Protein AF-A0A8B6EZ31-F1 (afdb_monomer_lite)

Sequence (175 aa):
MRTVTNVFLLNLAVSDLLLAVFCMPFTLIPMFLQNFIFGATMCVLIRYLQGVSVGVSCFTLVSISLERYFGICRPLRSRRWQTLSHAYKVIIFCWILAAVVMIPIAVQTKYKRLRLGNHRCVEIWEDESLVKAYTVFLDLILLFCPFLLMVAAYGCIISTLWDGIQAQAHQKELN

InterPro domains:
  IPR000276 G protein-coupled receptor, rhodopsin-like [PF00001] (1-173)
  IPR000276 G protein-coupled receptor, rhodopsin-like [PR00237] (5-26)
  IPR000276 G protein-coupled receptor, rhodopsin-like [PR00237] (50-72)
  IPR000276 G protein-coupled receptor, rhodopsin-like [PR00237] (86-107)
  IPR000276 G protein-coupled receptor, rhodopsin-like [PR00237] (135-158)
  IPR000276 G protein-coupled receptor, rhodopsin-like [PS00237] (56-72)
  IPR000314 Gastrin receptor [PR00527] (26-41)
  IPR000314 Gastrin receptor [PR00527] (75-89)
  IPR009126 Cholecystokinin receptor [PR01822] (23-39)
  IPR009126 Cholecystokinin receptor [PR01822] (73-87)
  IPR009126 Cholecystokinin receptor [PR01822] (154-168)
  IPR017452 GPCR, rhodopsin-like, 7TM [PS50262] (1-175)

Secondary structure (DSSP, 8-state):
---HHHHHHHHHHHHHHHIIIIIHHHHHHHHHHTS--SHHHHHHHHHHHHHHHHHHHHHHHHHHHHHHHHHHH-HHHHHHH--HHHHHHHHHHHHHHHHHHHHHHHHHEEEEE-TTS-EEEEE--S-HHHHHHHHHHHHIIIIIHHHHHHHHHHHHHHHHHHHHHHHHHHHHH--

Radius of gyration: 21.67 Å; chains: 1; bounding box: 52×29×71 Å

pLDDT: mean 90.53, std 7.87, range [45.84, 97.31]

Organism: Mytilus galloprovincialis (NCBI:txid29158)

Structure (mmCIF, N/CA/C/O backbone):
data_AF-A0A8B6EZ31-F1
#
_entry.id   AF-A0A8B6EZ31-F1
#
loop_
_atom_site.group_PDB
_atom_site.id
_atom_site.type_symbol
_atom_site.label_atom_id
_atom_site.label_alt_id
_atom_site.label_comp_id
_atom_site.label_asym_id
_atom_site.label_entity_id
_atom_site.label_seq_id
_atom_site.pdbx_PDB_ins_code
_atom_site.Cartn_x
_atom_site.Cartn_y
_atom_site.Cartn_z
_atom_site.occupancy
_atom_site.B_iso_or_equiv
_atom_site.auth_seq_id
_atom_site.auth_comp_id
_atom_site.auth_asym_id
_atom_site.auth_atom_id
_atom_site.pdbx_PDB_model_num
ATOM 1 N N . MET A 1 1 ? 2.776 10.153 24.498 1.00 45.84 1 MET A N 1
ATOM 2 C CA . MET A 1 1 ? 1.565 9.438 24.033 1.00 45.84 1 MET A CA 1
ATOM 3 C C . MET A 1 1 ? 1.863 8.691 22.729 1.00 45.84 1 MET A C 1
ATOM 5 O O . MET A 1 1 ? 1.780 9.282 21.662 1.00 45.84 1 MET A O 1
ATOM 9 N N . ARG A 1 2 ? 2.271 7.414 22.798 1.00 58.66 2 ARG A N 1
ATOM 10 C CA . ARG A 1 2 ? 2.394 6.523 21.625 1.00 58.66 2 ARG A CA 1
ATOM 11 C C . ARG A 1 2 ? 1.263 5.499 21.685 1.00 58.66 2 ARG A C 1
ATOM 13 O O . ARG A 1 2 ? 1.427 4.443 22.285 1.00 58.66 2 ARG A O 1
ATOM 20 N N . THR A 1 3 ? 0.098 5.855 21.153 1.00 82.31 3 THR A N 1
ATOM 21 C CA . THR A 1 3 ? -1.023 4.920 20.989 1.00 82.31 3 THR A CA 1
ATOM 22 C C . THR A 1 3 ? -0.849 4.134 19.689 1.00 82.31 3 THR A C 1
ATOM 24 O O . THR A 1 3 ? -0.151 4.585 18.780 1.00 82.31 3 THR A O 1
ATOM 27 N N . VAL A 1 4 ? -1.465 2.954 19.598 1.00 85.56 4 VAL A N 1
ATOM 28 C CA . VAL A 1 4 ? -1.424 2.098 18.399 1.00 85.56 4 VAL A CA 1
ATOM 29 C C . VAL A 1 4 ? -1.906 2.862 17.160 1.00 85.56 4 VAL A C 1
ATOM 31 O O . VAL A 1 4 ? -1.210 2.889 16.146 1.00 85.56 4 VAL A O 1
ATOM 34 N N . THR A 1 5 ? -3.006 3.600 17.294 1.00 87.12 5 THR A N 1
ATOM 35 C CA . THR A 1 5 ? -3.553 4.459 16.239 1.00 87.12 5 THR A CA 1
ATOM 36 C C . THR A 1 5 ? -2.540 5.483 15.715 1.00 87.12 5 THR A C 1
ATOM 38 O O . THR A 1 5 ? -2.428 5.662 14.505 1.00 87.12 5 THR A O 1
ATOM 41 N N . ASN A 1 6 ? -1.751 6.125 16.588 1.00 90.88 6 ASN A N 1
ATOM 42 C CA . ASN A 1 6 ? -0.752 7.113 16.157 1.00 90.88 6 ASN A CA 1
ATOM 43 C C . ASN A 1 6 ? 0.346 6.481 15.291 1.00 90.88 6 ASN A C 1
ATOM 45 O O . ASN A 1 6 ? 0.873 7.139 14.399 1.00 90.88 6 ASN A O 1
ATOM 49 N N . VAL A 1 7 ? 0.687 5.211 15.535 1.00 92.25 7 VAL A N 1
ATOM 50 C CA . VAL A 1 7 ? 1.677 4.487 14.725 1.00 92.25 7 VAL A CA 1
ATOM 51 C C . VAL A 1 7 ? 1.117 4.189 13.332 1.00 92.25 7 VAL A C 1
ATOM 53 O O . VAL A 1 7 ? 1.819 4.397 12.345 1.00 92.25 7 VAL A O 1
ATOM 56 N N . PHE A 1 8 ? -0.149 3.774 13.225 1.00 93.12 8 PHE A N 1
ATOM 57 C CA . PHE A 1 8 ? -0.787 3.572 11.920 1.00 93.12 8 PHE A CA 1
ATOM 58 C C . PHE A 1 8 ? -0.954 4.879 11.138 1.00 93.12 8 PHE A C 1
ATOM 60 O O . PHE A 1 8 ? -0.673 4.905 9.943 1.00 93.12 8 PHE A O 1
ATOM 67 N N . LEU A 1 9 ? -1.339 5.972 11.804 1.00 94.06 9 LEU A N 1
ATOM 68 C CA . LEU A 1 9 ? -1.427 7.293 11.172 1.00 94.06 9 LEU A CA 1
ATOM 69 C C . LEU A 1 9 ? -0.064 7.779 10.670 1.00 94.06 9 LEU A C 1
ATOM 71 O O . LEU A 1 9 ? 0.023 8.323 9.573 1.00 94.06 9 LEU A O 1
ATOM 75 N N . LEU A 1 10 ? 1.004 7.546 11.439 1.00 94.88 10 LEU A N 1
ATOM 76 C CA . LEU A 1 10 ? 2.358 7.859 10.994 1.00 94.88 10 LEU A CA 1
ATOM 77 C C . LEU A 1 10 ? 2.752 7.022 9.769 1.00 94.88 10 LEU A C 1
ATOM 79 O O . LEU A 1 10 ? 3.305 7.572 8.824 1.00 94.88 10 LEU A O 1
ATOM 83 N N . ASN A 1 11 ? 2.449 5.719 9.758 1.00 95.69 11 ASN A N 1
ATOM 84 C CA . ASN A 1 11 ? 2.732 4.859 8.604 1.00 95.69 11 ASN A CA 1
ATOM 85 C C . ASN A 1 11 ? 1.994 5.328 7.341 1.00 95.69 11 ASN A C 1
ATOM 87 O O . ASN A 1 11 ? 2.591 5.379 6.268 1.00 95.69 11 ASN A O 1
ATOM 91 N N . LEU A 1 12 ? 0.721 5.709 7.484 1.00 95.56 12 LEU A N 1
ATOM 92 C CA . LEU A 1 12 ? -0.078 6.273 6.398 1.00 95.56 12 LEU A CA 1
ATOM 93 C C . LEU A 1 12 ? 0.566 7.560 5.859 1.00 95.56 12 LEU A C 1
ATOM 95 O O . LEU A 1 12 ? 0.855 7.649 4.670 1.00 95.56 12 LEU A O 1
ATOM 99 N N . ALA A 1 13 ? 0.905 8.499 6.748 1.00 96.62 13 ALA A N 1
ATOM 100 C CA . ALA A 1 13 ? 1.552 9.753 6.371 1.00 96.62 13 ALA A CA 1
ATOM 101 C C . ALA A 1 13 ? 2.901 9.538 5.663 1.00 96.62 13 ALA A C 1
ATOM 103 O O . ALA A 1 13 ? 3.206 10.233 4.698 1.00 96.62 13 ALA A O 1
ATOM 104 N N . VAL A 1 14 ? 3.705 8.568 6.111 1.00 95.81 14 VAL A N 1
ATOM 105 C CA . VAL A 1 14 ? 4.981 8.221 5.464 1.00 95.81 14 VAL A CA 1
ATOM 106 C C . VAL A 1 14 ? 4.754 7.671 4.055 1.00 95.81 14 VAL A C 1
ATOM 108 O O . VAL A 1 14 ? 5.455 8.073 3.127 1.00 95.81 14 VAL A O 1
ATOM 111 N N . SER A 1 15 ? 3.776 6.780 3.880 1.00 95.50 15 SER A N 1
ATOM 112 C CA . SER A 1 15 ? 3.442 6.204 2.574 1.00 95.50 15 SER A CA 1
ATOM 113 C C . SER A 1 15 ? 2.941 7.266 1.588 1.00 95.50 15 SER A C 1
ATOM 115 O O . SER A 1 15 ? 3.415 7.337 0.451 1.00 95.50 15 SER A O 1
ATOM 117 N N . ASP A 1 16 ? 2.052 8.149 2.043 1.00 95.88 16 ASP A N 1
ATOM 118 C CA . ASP A 1 16 ? 1.489 9.219 1.216 1.00 95.88 16 ASP A CA 1
ATOM 119 C C . ASP A 1 16 ? 2.532 10.297 0.888 1.00 95.88 16 ASP A C 1
ATOM 121 O O . ASP A 1 16 ? 2.574 10.805 -0.234 1.00 95.88 16 ASP A O 1
ATOM 125 N N . LEU A 1 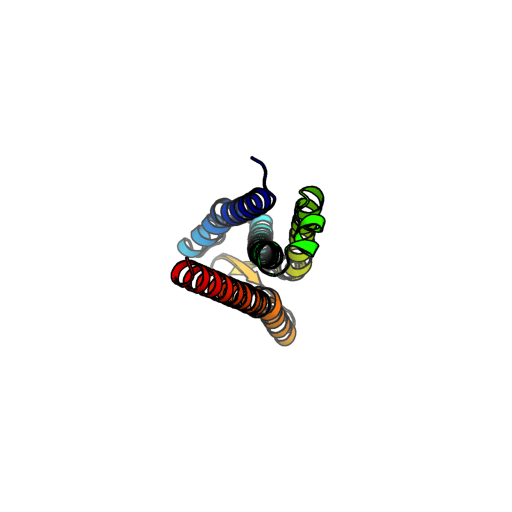17 ? 3.438 10.608 1.823 1.00 95.56 17 LEU A N 1
ATOM 126 C CA . LEU A 1 17 ? 4.563 11.503 1.557 1.00 95.56 17 LEU A CA 1
ATOM 127 C C . LEU A 1 17 ? 5.524 10.894 0.529 1.00 95.56 17 LEU A C 1
ATOM 129 O O . LEU A 1 17 ? 6.021 11.615 -0.337 1.00 95.56 17 LEU A O 1
ATOM 133 N N . LEU A 1 18 ? 5.759 9.577 0.580 1.00 92.94 18 LEU A N 1
ATOM 134 C CA . LEU A 1 18 ? 6.579 8.892 -0.418 1.00 92.94 18 LEU A CA 1
ATOM 135 C C . LEU A 1 18 ? 5.963 9.020 -1.819 1.00 92.94 18 LEU A C 1
ATOM 137 O O . LEU A 1 18 ? 6.669 9.334 -2.780 1.00 92.94 18 LEU A O 1
ATOM 141 N N . LEU A 1 19 ? 4.641 8.874 -1.932 1.00 94.19 19 LEU A N 1
ATOM 142 C CA . LEU A 1 19 ? 3.915 9.121 -3.180 1.00 94.19 19 LEU A CA 1
ATOM 143 C C . LEU A 1 19 ? 4.037 10.571 -3.645 1.00 94.19 19 LEU A C 1
ATOM 145 O O . LEU A 1 19 ? 4.392 10.820 -4.799 1.00 94.19 19 LEU A O 1
ATOM 149 N N . ALA A 1 20 ? 3.756 11.523 -2.760 1.00 94.44 20 ALA A N 1
ATOM 150 C CA . ALA A 1 20 ? 3.715 12.937 -3.105 1.00 94.44 20 ALA A CA 1
ATOM 151 C C . ALA A 1 20 ? 5.094 13.479 -3.508 1.00 94.44 20 ALA A C 1
ATOM 153 O O . ALA A 1 20 ? 5.215 14.194 -4.499 1.00 94.44 20 ALA A O 1
ATOM 154 N N . VAL A 1 21 ? 6.145 13.119 -2.769 1.00 93.38 21 VAL A N 1
ATOM 155 C CA . VAL A 1 21 ? 7.491 13.671 -2.974 1.00 93.38 21 VAL A CA 1
ATOM 156 C C . VAL A 1 21 ? 8.254 12.916 -4.057 1.00 93.38 21 VAL A C 1
ATOM 158 O O . VAL A 1 21 ? 8.925 13.544 -4.872 1.00 93.38 21 VAL A O 1
ATOM 161 N N . PHE A 1 22 ? 8.155 11.584 -4.099 1.00 89.75 22 PHE A N 1
ATOM 162 C CA . PHE A 1 22 ? 8.961 10.781 -5.023 1.00 89.75 22 PHE A CA 1
ATOM 163 C C . PHE A 1 22 ? 8.191 10.298 -6.245 1.00 89.75 22 PHE A C 1
ATOM 165 O O . PHE A 1 22 ? 8.792 10.163 -7.301 1.00 89.75 22 PHE A O 1
ATOM 172 N N . CYS A 1 23 ? 6.885 10.044 -6.168 1.00 92.06 23 CYS A N 1
ATOM 173 C CA . CYS A 1 23 ? 6.165 9.480 -7.316 1.00 92.06 23 CYS A CA 1
ATOM 174 C C . CYS A 1 23 ? 5.512 10.559 -8.187 1.00 92.06 23 CYS A C 1
ATOM 176 O O . CYS A 1 23 ? 5.616 10.506 -9.416 1.00 92.06 23 CYS A O 1
ATOM 178 N N . MET A 1 24 ? 4.872 11.561 -7.578 1.00 93.81 24 MET A N 1
ATOM 179 C CA . MET A 1 24 ? 4.153 12.602 -8.320 1.00 93.81 24 MET A CA 1
ATOM 180 C C . MET A 1 24 ? 5.043 13.430 -9.259 1.00 93.81 24 MET A C 1
ATOM 182 O O . MET A 1 24 ? 4.717 13.473 -10.447 1.00 93.81 24 MET A O 1
ATOM 186 N N . PRO A 1 25 ? 6.165 14.046 -8.834 1.00 91.44 25 PRO A N 1
ATOM 187 C CA . PRO A 1 25 ? 6.951 14.887 -9.741 1.00 91.44 25 PRO A CA 1
ATOM 188 C C . PRO A 1 25 ? 7.539 14.090 -10.911 1.00 91.44 25 PRO A C 1
ATOM 190 O O . PRO A 1 25 ? 7.504 14.546 -12.053 1.00 91.44 25 PRO A O 1
ATOM 193 N N . PHE A 1 26 ? 7.993 12.861 -10.660 1.00 90.81 26 PHE A N 1
ATOM 194 C CA . PHE A 1 26 ? 8.564 11.984 -11.686 1.00 90.81 26 PHE A CA 1
ATOM 195 C C . PHE A 1 26 ? 7.519 11.391 -12.637 1.00 90.81 26 PHE A C 1
ATOM 197 O O . PHE A 1 26 ? 7.875 10.918 -13.714 1.00 90.81 26 PHE A O 1
ATOM 204 N N . THR A 1 27 ? 6.237 11.450 -12.278 1.00 89.88 27 THR A N 1
ATOM 205 C CA . THR A 1 27 ? 5.123 11.106 -13.173 1.00 89.88 27 THR A CA 1
ATOM 206 C C . THR A 1 27 ? 4.634 12.332 -13.947 1.00 89.88 27 THR A C 1
ATOM 208 O O . THR A 1 27 ? 4.336 12.242 -15.138 1.00 89.88 27 THR A O 1
ATOM 211 N N . LEU A 1 28 ? 4.594 13.494 -13.291 1.00 92.56 28 LEU A N 1
ATOM 212 C CA . LEU A 1 28 ? 4.038 14.732 -13.828 1.00 92.56 28 LEU A CA 1
ATOM 213 C C . LEU A 1 28 ? 4.973 15.412 -14.841 1.00 92.56 28 LEU A C 1
ATOM 215 O O . LEU A 1 28 ? 4.528 15.842 -15.903 1.00 92.56 28 LEU A O 1
ATOM 219 N N . ILE A 1 29 ? 6.277 15.470 -14.558 1.00 91.88 29 ILE A N 1
ATOM 220 C CA . ILE A 1 29 ? 7.269 16.096 -15.449 1.00 91.88 29 ILE A CA 1
ATOM 221 C C . ILE A 1 29 ? 7.268 15.436 -16.847 1.00 91.88 29 ILE A C 1
ATOM 223 O O . ILE A 1 29 ? 7.131 16.156 -17.840 1.00 91.88 29 ILE A O 1
ATOM 227 N N . PRO A 1 30 ? 7.326 14.093 -16.980 1.00 88.00 30 PRO A N 1
ATOM 228 C CA . PRO A 1 30 ? 7.237 13.426 -18.280 1.00 88.00 30 PRO A CA 1
ATOM 229 C C . PRO A 1 30 ? 5.885 13.584 -18.975 1.00 88.00 30 PRO A C 1
ATOM 231 O O . PRO A 1 30 ? 5.832 13.510 -20.202 1.00 88.00 30 PRO A O 1
ATOM 234 N N . MET A 1 31 ? 4.802 13.791 -18.217 1.00 88.69 31 MET A N 1
ATOM 235 C CA . MET A 1 31 ? 3.477 14.071 -18.773 1.00 88.69 31 MET A CA 1
ATOM 236 C C . MET A 1 31 ? 3.448 15.449 -19.447 1.00 88.69 31 MET A C 1
ATOM 238 O O . MET A 1 31 ? 2.921 15.567 -20.550 1.00 88.69 31 MET A O 1
ATOM 242 N N . PHE A 1 32 ? 4.072 16.471 -18.857 1.00 91.56 32 PHE A N 1
ATOM 243 C CA . PHE A 1 32 ? 4.185 17.787 -19.495 1.00 91.56 32 PHE A CA 1
ATOM 244 C C . PHE A 1 32 ? 5.184 17.803 -20.657 1.00 91.56 32 PHE A C 1
ATOM 246 O O . PHE A 1 32 ? 4.889 18.351 -21.715 1.00 91.56 32 PHE A O 1
ATOM 253 N N . LEU A 1 33 ? 6.345 17.166 -20.494 1.00 88.31 33 LEU A N 1
ATOM 254 C CA . LEU A 1 33 ? 7.396 17.120 -21.521 1.00 88.31 33 LEU A CA 1
ATOM 255 C C . LEU A 1 33 ? 7.103 16.130 -22.658 1.00 88.31 33 LEU A C 1
ATOM 257 O O . LEU A 1 33 ? 7.850 16.089 -23.635 1.00 88.31 33 LEU A O 1
ATOM 261 N N . GLN A 1 34 ? 6.074 15.285 -22.516 1.00 87.00 34 GLN A N 1
ATOM 262 C CA . GLN A 1 34 ? 5.782 14.158 -23.415 1.00 87.00 34 GLN A CA 1
ATOM 263 C C . GLN A 1 34 ? 7.009 13.248 -23.655 1.00 87.00 34 GLN A C 1
ATOM 265 O O . GLN A 1 34 ? 7.147 12.610 -24.705 1.00 87.00 34 GLN A O 1
ATOM 270 N N . ASN A 1 35 ? 7.925 13.206 -22.681 1.00 88.56 35 ASN A N 1
ATOM 271 C CA . ASN A 1 35 ? 9.203 12.509 -22.754 1.00 88.56 35 ASN A CA 1
ATOM 272 C C . ASN A 1 35 ? 9.707 12.161 -21.345 1.00 88.56 35 ASN A C 1
ATOM 274 O O . ASN A 1 35 ? 9.836 13.031 -20.483 1.00 88.56 35 ASN A O 1
ATOM 278 N N . PHE A 1 36 ? 10.014 10.887 -21.107 1.00 90.56 36 PHE A N 1
ATOM 279 C CA . PHE A 1 36 ? 10.573 10.415 -19.845 1.00 90.56 36 PHE A CA 1
ATOM 280 C C . PHE A 1 36 ? 12.098 10.536 -19.853 1.00 90.56 36 PHE A C 1
ATOM 282 O O . PHE A 1 36 ? 12.791 9.726 -20.460 1.00 90.56 36 PHE A O 1
ATOM 289 N N . ILE A 1 37 ? 12.622 11.539 -19.150 1.00 90.06 37 ILE A N 1
ATOM 290 C CA . ILE A 1 37 ? 14.051 11.891 -19.176 1.00 90.06 37 ILE A CA 1
ATOM 291 C C . ILE A 1 37 ? 14.887 11.232 -18.067 1.00 90.06 37 ILE A C 1
ATOM 293 O O . ILE A 1 37 ? 16.110 11.278 -18.115 1.00 90.06 37 ILE A O 1
ATOM 297 N N . PHE A 1 38 ? 14.255 10.594 -17.077 1.00 89.12 38 PHE A N 1
ATOM 298 C CA . PHE A 1 38 ? 14.938 10.074 -15.880 1.00 89.12 38 PHE A CA 1
ATOM 299 C C . PHE A 1 38 ? 15.575 8.682 -16.063 1.00 89.12 38 PHE A C 1
ATOM 301 O O . PHE A 1 38 ? 16.141 8.125 -15.124 1.00 89.12 38 PHE A O 1
ATOM 308 N N . GLY A 1 39 ? 15.491 8.109 -17.267 1.00 91.25 39 GLY A N 1
ATOM 309 C CA . GLY A 1 39 ? 16.097 6.822 -17.610 1.00 91.25 39 GLY A CA 1
ATOM 310 C C . GLY A 1 39 ? 15.307 5.586 -17.161 1.00 91.25 39 GLY A C 1
ATOM 311 O O . GLY A 1 39 ? 14.254 5.664 -16.529 1.00 91.25 39 GLY A O 1
ATOM 312 N N . ALA A 1 40 ? 15.821 4.405 -17.512 1.00 91.75 40 ALA A N 1
ATOM 313 C CA . ALA A 1 40 ? 15.100 3.143 -17.341 1.00 91.75 40 ALA A CA 1
ATOM 314 C C . ALA A 1 40 ? 14.918 2.721 -15.875 1.00 91.75 40 ALA A C 1
ATOM 316 O O . ALA A 1 40 ? 13.861 2.213 -15.509 1.00 91.75 40 ALA A O 1
ATOM 317 N N . THR A 1 41 ? 15.914 2.960 -15.022 1.00 92.12 41 THR A N 1
ATOM 318 C CA . THR A 1 41 ? 15.846 2.567 -13.607 1.00 92.12 41 THR A CA 1
ATOM 319 C C . THR A 1 41 ? 14.761 3.342 -12.866 1.00 92.12 41 THR A C 1
ATOM 321 O O . THR A 1 41 ? 13.928 2.739 -12.196 1.00 92.12 41 THR A O 1
ATOM 324 N N . MET A 1 42 ? 14.711 4.668 -13.044 1.00 92.75 42 MET A N 1
ATOM 325 C CA . MET A 1 42 ? 13.682 5.508 -12.419 1.00 92.75 42 MET A CA 1
ATOM 326 C C . MET A 1 42 ? 12.286 5.181 -12.946 1.00 92.75 42 MET A C 1
ATOM 328 O O . MET A 1 42 ? 11.327 5.186 -12.186 1.00 92.75 42 MET A O 1
ATOM 332 N N . CYS A 1 43 ? 12.172 4.830 -14.227 1.00 93.12 43 CYS A N 1
ATOM 333 C CA . CYS A 1 43 ? 10.918 4.405 -14.839 1.00 93.12 43 CYS A CA 1
ATOM 334 C C . CYS A 1 43 ? 10.260 3.235 -14.089 1.00 93.12 43 CYS A C 1
ATOM 336 O O . CYS A 1 43 ? 9.094 3.314 -13.703 1.00 93.12 43 CYS A O 1
ATOM 338 N N . VAL A 1 44 ? 11.026 2.165 -13.856 1.00 93.62 44 VAL A N 1
ATOM 339 C CA . VAL A 1 44 ? 10.544 0.965 -13.159 1.00 93.62 44 VAL A CA 1
ATOM 340 C C . VAL A 1 44 ? 10.359 1.241 -11.670 1.00 93.62 44 VAL A C 1
ATOM 342 O O . VAL A 1 44 ? 9.328 0.885 -11.101 1.00 93.62 44 VAL A O 1
ATOM 345 N N . LEU A 1 45 ? 11.330 1.918 -11.049 1.00 93.94 45 LEU A N 1
ATOM 346 C CA . LEU A 1 45 ? 11.319 2.201 -9.618 1.00 93.94 45 LEU A CA 1
ATOM 347 C C . LEU A 1 45 ? 10.108 3.045 -9.210 1.00 93.94 45 LEU A C 1
ATOM 349 O O . LEU A 1 45 ? 9.422 2.686 -8.260 1.00 93.94 45 LEU A O 1
ATOM 353 N N . ILE A 1 46 ? 9.817 4.131 -9.931 1.00 93.81 46 ILE A N 1
ATOM 354 C CA . ILE A 1 46 ? 8.697 5.020 -9.603 1.00 93.81 46 ILE A CA 1
ATOM 355 C C . ILE A 1 46 ? 7.354 4.310 -9.778 1.00 93.81 46 ILE A C 1
ATOM 357 O O . ILE A 1 46 ? 6.502 4.421 -8.901 1.00 93.81 46 ILE A O 1
ATOM 361 N N . ARG A 1 47 ? 7.169 3.534 -10.855 1.00 93.25 47 ARG A N 1
ATOM 362 C CA . ARG A 1 47 ? 5.936 2.752 -11.065 1.00 93.25 47 ARG A CA 1
ATOM 363 C C . ARG A 1 47 ? 5.719 1.721 -9.961 1.00 93.25 47 ARG A C 1
ATOM 365 O O . ARG A 1 47 ? 4.614 1.609 -9.435 1.00 93.25 47 ARG A O 1
ATOM 372 N N . TYR A 1 48 ? 6.778 1.013 -9.582 1.00 94.69 48 TYR A N 1
ATOM 373 C CA . TYR A 1 48 ? 6.722 0.031 -8.507 1.00 94.69 48 TYR A CA 1
ATOM 374 C C . TYR A 1 48 ? 6.442 0.683 -7.147 1.00 94.69 48 TYR A C 1
ATOM 376 O O . TYR A 1 48 ? 5.501 0.286 -6.465 1.00 94.69 48 TYR A O 1
ATOM 384 N N . LEU A 1 49 ? 7.201 1.719 -6.771 1.00 94.69 49 LEU A N 1
ATOM 385 C CA . LEU A 1 49 ? 7.003 2.442 -5.510 1.00 94.69 49 LEU A CA 1
ATOM 386 C C . LEU A 1 49 ? 5.608 3.060 -5.419 1.00 94.69 49 LEU A C 1
ATOM 388 O O . LEU A 1 49 ? 4.993 3.000 -4.358 1.00 94.69 49 LEU A O 1
ATOM 392 N N . GLN A 1 50 ? 5.085 3.587 -6.528 1.00 95.12 50 GLN A N 1
ATOM 393 C CA . GLN A 1 50 ? 3.730 4.118 -6.581 1.00 95.12 50 GLN A CA 1
ATOM 394 C C . GLN A 1 50 ? 2.697 3.047 -6.214 1.00 95.12 50 GLN A C 1
ATOM 396 O O . GLN A 1 50 ? 1.854 3.278 -5.348 1.00 95.12 50 GLN A O 1
ATOM 401 N N . GLY A 1 51 ? 2.789 1.863 -6.824 1.00 94.81 51 GLY A N 1
ATOM 402 C CA . GLY A 1 51 ? 1.916 0.740 -6.490 1.00 94.81 51 GLY A CA 1
ATOM 403 C C . GLY A 1 51 ? 2.055 0.310 -5.028 1.00 94.81 51 GLY A C 1
ATOM 404 O O . GLY A 1 51 ? 1.056 0.186 -4.318 1.00 94.81 51 GLY A O 1
ATOM 405 N N . VAL A 1 52 ? 3.291 0.138 -4.547 1.00 96.56 52 VAL A N 1
ATOM 406 C CA . VAL A 1 52 ? 3.556 -0.309 -3.171 1.00 96.56 52 VAL A CA 1
ATOM 407 C C . VAL A 1 52 ? 2.983 0.666 -2.152 1.00 96.56 52 VAL A C 1
ATOM 409 O O . VAL A 1 52 ? 2.272 0.236 -1.246 1.00 96.56 52 VAL A O 1
ATOM 412 N N . SER A 1 53 ? 3.224 1.967 -2.305 1.00 96.44 53 SER A N 1
ATOM 413 C CA . SER A 1 53 ? 2.699 2.963 -1.372 1.00 96.44 53 SER A CA 1
ATOM 414 C C . SER A 1 53 ? 1.175 3.024 -1.370 1.00 96.44 53 SER A C 1
ATOM 416 O O . SER A 1 53 ? 0.574 3.061 -0.298 1.00 96.44 53 SER A O 1
ATOM 418 N N . VAL A 1 54 ? 0.521 2.959 -2.535 1.00 95.75 54 VAL A N 1
ATOM 419 C CA . VAL A 1 54 ? -0.952 2.899 -2.589 1.00 95.75 54 VAL A CA 1
ATOM 420 C C . VAL A 1 54 ? -1.467 1.658 -1.853 1.00 95.75 54 VAL A C 1
ATOM 422 O O . VAL A 1 54 ? -2.401 1.755 -1.053 1.00 95.75 54 VAL A O 1
ATOM 425 N N . GLY A 1 55 ? -0.821 0.506 -2.056 1.00 96.50 55 GLY A N 1
ATOM 426 C CA . GLY A 1 55 ? -1.152 -0.729 -1.348 1.00 96.50 55 GLY A CA 1
ATOM 427 C C . GLY A 1 55 ? -0.985 -0.612 0.168 1.00 96.50 55 GLY A C 1
ATOM 428 O O . GLY A 1 55 ? -1.899 -0.952 0.921 1.00 96.50 55 GLY A O 1
ATOM 429 N N . VAL A 1 56 ? 0.148 -0.073 0.630 1.00 96.94 56 VAL A N 1
ATOM 430 C CA . VAL A 1 56 ? 0.423 0.148 2.058 1.00 96.94 56 VAL A CA 1
ATOM 431 C C . VAL A 1 56 ? -0.594 1.100 2.678 1.00 96.94 56 VAL A C 1
ATOM 433 O O . VAL A 1 56 ? -1.128 0.786 3.746 1.00 96.94 56 VAL A O 1
ATOM 436 N N . SER A 1 57 ? -0.891 2.229 2.030 1.00 97.00 57 SER A N 1
ATOM 437 C CA . SER A 1 57 ? -1.879 3.195 2.521 1.00 97.00 57 SER A CA 1
ATOM 438 C C . SER A 1 57 ? -3.255 2.537 2.655 1.00 97.00 57 SER A C 1
ATOM 440 O O . SER A 1 57 ? -3.889 2.633 3.708 1.00 97.00 57 SER A O 1
ATOM 442 N N . CYS A 1 58 ? -3.677 1.766 1.650 1.00 96.69 58 CYS A N 1
ATOM 443 C CA . CYS A 1 58 ? -4.957 1.069 1.672 1.00 96.69 58 CYS A CA 1
ATOM 444 C C . CYS A 1 58 ? -5.053 0.022 2.799 1.00 96.69 58 CYS A C 1
ATOM 446 O O . CYS A 1 58 ? -5.973 0.061 3.622 1.00 96.69 58 CYS A O 1
ATOM 448 N N . PHE A 1 59 ? -4.067 -0.872 2.916 1.00 95.88 59 PHE A N 1
ATOM 449 C CA . PHE A 1 59 ? -4.055 -1.868 3.993 1.00 95.88 59 PHE A CA 1
ATOM 450 C C . PHE A 1 59 ? -3.947 -1.228 5.386 1.00 95.88 59 PHE A C 1
ATOM 452 O O . PHE A 1 59 ? -4.512 -1.742 6.359 1.00 95.88 59 PHE A O 1
ATOM 459 N N . THR A 1 60 ? -3.278 -0.077 5.493 1.00 95.88 60 THR A N 1
ATOM 460 C CA . THR A 1 60 ? -3.212 0.701 6.737 1.00 95.88 60 THR A CA 1
ATOM 461 C C . THR A 1 60 ? -4.583 1.272 7.107 1.00 95.88 60 THR A C 1
ATOM 463 O O . THR A 1 60 ? -4.984 1.160 8.265 1.00 95.88 60 THR A O 1
ATOM 466 N N . LEU A 1 61 ? -5.346 1.811 6.150 1.00 95.31 61 LEU A N 1
ATOM 467 C CA . LEU A 1 61 ? -6.709 2.314 6.388 1.00 95.31 61 LEU A CA 1
ATOM 468 C C . LEU A 1 61 ? -7.663 1.213 6.872 1.00 95.31 61 LEU A C 1
ATOM 470 O O . LEU A 1 61 ? -8.413 1.415 7.835 1.00 95.31 61 LEU A O 1
ATOM 474 N N . VAL A 1 62 ? -7.588 0.025 6.267 1.00 96.00 62 VAL A N 1
ATOM 475 C CA . VAL A 1 62 ? -8.341 -1.151 6.733 1.00 96.00 62 VAL A CA 1
ATOM 476 C C . VAL A 1 62 ? -7.935 -1.512 8.163 1.00 96.00 62 VAL A C 1
ATOM 478 O O . VAL A 1 62 ? -8.797 -1.727 9.015 1.00 96.00 62 VAL A O 1
ATOM 481 N N . SER A 1 63 ? -6.633 -1.515 8.456 1.00 94.06 63 SER A N 1
ATOM 482 C CA . SER A 1 63 ? -6.114 -1.821 9.795 1.00 94.06 63 SER A CA 1
ATOM 483 C C . SER A 1 63 ? -6.611 -0.828 10.852 1.00 94.06 63 SER A C 1
ATOM 485 O O . SER A 1 63 ? -7.044 -1.256 11.921 1.00 94.06 63 SER A O 1
ATOM 487 N N . ILE A 1 64 ? -6.635 0.474 10.542 1.00 94.19 64 ILE A N 1
ATOM 488 C CA . ILE A 1 64 ? -7.189 1.521 11.422 1.00 94.19 64 ILE A CA 1
ATOM 489 C C . ILE A 1 64 ? -8.688 1.291 11.663 1.00 94.19 64 ILE A C 1
ATOM 491 O O . ILE A 1 64 ? -9.168 1.397 12.795 1.00 94.19 64 ILE A O 1
ATOM 495 N N . SER A 1 65 ? -9.437 0.958 10.611 1.00 94.06 65 SER A N 1
ATOM 496 C CA . SER A 1 65 ? -10.880 0.696 10.703 1.00 94.06 65 SER A CA 1
ATOM 497 C C . SER A 1 65 ? -11.174 -0.511 11.598 1.00 94.06 65 SER A C 1
ATOM 499 O O . SER A 1 65 ? -12.045 -0.449 12.469 1.00 94.06 65 SER A O 1
ATOM 501 N N . LEU A 1 66 ? -10.394 -1.586 11.452 1.00 91.69 66 LEU A N 1
ATOM 502 C CA . LEU A 1 66 ? -10.499 -2.781 12.287 1.00 91.69 66 LEU A CA 1
ATOM 503 C C . LEU A 1 66 ? -10.075 -2.518 13.735 1.00 91.69 66 LEU A C 1
ATOM 505 O O . LEU A 1 66 ? -10.748 -2.982 14.654 1.00 91.69 66 LEU A O 1
ATOM 509 N N . GLU A 1 67 ? -9.002 -1.756 13.962 1.00 90.94 67 GLU A N 1
ATOM 510 C CA . GLU A 1 67 ? -8.576 -1.344 15.307 1.00 90.94 67 GLU A CA 1
ATOM 511 C C . GLU A 1 67 ? -9.719 -0.631 16.044 1.00 90.94 67 GLU A C 1
ATOM 513 O O . GLU A 1 67 ? -10.034 -0.976 17.188 1.00 90.94 67 GLU A O 1
ATOM 518 N N . ARG A 1 68 ? -10.381 0.320 15.371 1.00 90.94 68 ARG A N 1
ATOM 519 C CA . ARG A 1 68 ? -11.532 1.049 15.926 1.00 90.94 68 ARG A CA 1
ATOM 520 C C . ARG A 1 68 ? -12.720 0.128 16.184 1.00 90.94 68 ARG A C 1
ATOM 522 O O . ARG A 1 68 ? -13.325 0.215 17.252 1.00 90.94 68 ARG A O 1
ATOM 529 N N . TYR A 1 69 ? -13.018 -0.780 15.255 1.00 90.88 69 TYR A N 1
ATOM 530 C CA . TYR A 1 69 ? -14.096 -1.756 15.417 1.00 90.88 69 TYR A CA 1
ATOM 531 C C . TYR A 1 69 ? -13.873 -2.644 16.644 1.00 90.88 69 TYR A C 1
ATOM 533 O O . TYR A 1 69 ? -14.762 -2.771 17.486 1.00 90.88 69 TYR A O 1
ATOM 541 N N . PHE A 1 70 ? -12.679 -3.224 16.797 1.00 88.06 70 PHE A N 1
ATOM 542 C CA . PHE A 1 70 ? -12.384 -4.060 17.960 1.00 88.06 70 PHE A CA 1
ATOM 543 C C . PHE A 1 70 ? -12.384 -3.252 19.259 1.00 88.06 70 PHE A C 1
ATOM 545 O O . PHE A 1 70 ? -12.884 -3.752 20.265 1.00 88.06 70 PHE A O 1
ATOM 552 N N . GLY A 1 71 ? -11.889 -2.012 19.231 1.00 87.38 71 GLY A N 1
ATOM 553 C CA . GLY A 1 71 ? -11.896 -1.105 20.378 1.00 87.38 71 GLY A CA 1
ATOM 554 C C . GLY A 1 71 ? -13.289 -0.794 20.919 1.00 87.38 71 GLY A C 1
ATOM 555 O O . GLY A 1 71 ? -13.476 -0.809 22.133 1.00 87.38 71 GLY A O 1
ATOM 556 N N . ILE A 1 72 ? -14.252 -0.545 20.028 1.00 88.12 72 ILE A N 1
ATOM 557 C CA . ILE A 1 72 ? -15.599 -0.083 20.391 1.00 88.12 72 ILE A CA 1
ATOM 558 C C . ILE A 1 72 ? -16.565 -1.262 20.539 1.00 88.12 72 ILE A C 1
ATOM 560 O O . ILE A 1 72 ? -17.188 -1.429 21.583 1.00 88.12 72 ILE A O 1
ATOM 564 N N . CYS A 1 73 ? -16.670 -2.117 19.521 1.00 86.06 73 CYS A N 1
ATOM 565 C CA . CYS A 1 73 ? -17.682 -3.174 19.477 1.00 86.06 73 CYS A CA 1
ATOM 566 C C . CYS A 1 73 ? -17.279 -4.435 20.261 1.00 86.06 73 CYS A C 1
ATOM 568 O O . CYS A 1 73 ? -18.135 -5.256 20.585 1.00 86.06 73 CYS A O 1
ATOM 570 N N . ARG A 1 74 ? -15.981 -4.655 20.537 1.00 81.88 74 ARG A N 1
ATOM 571 C CA . ARG A 1 74 ? -15.479 -5.876 21.208 1.00 81.88 74 ARG A CA 1
ATOM 572 C C . ARG A 1 74 ? -14.377 -5.581 22.247 1.00 81.88 74 ARG A C 1
ATOM 574 O O . ARG A 1 74 ? -13.258 -6.100 22.124 1.00 81.88 74 ARG A O 1
ATOM 581 N N . PRO A 1 75 ? -14.688 -4.842 23.329 1.00 74.06 75 PRO A N 1
ATOM 582 C CA . PRO A 1 75 ? -13.697 -4.318 24.278 1.00 74.06 75 PRO A CA 1
ATOM 583 C C . PRO A 1 75 ? -12.815 -5.395 24.940 1.00 74.06 75 PRO A C 1
ATOM 585 O O . PRO A 1 75 ? -11.618 -5.182 25.137 1.00 74.06 75 PRO A O 1
ATOM 588 N N . LEU A 1 76 ? -13.350 -6.592 25.215 1.00 69.56 76 LEU A N 1
ATOM 589 C CA . LEU A 1 76 ? -12.586 -7.688 25.836 1.00 69.56 76 LEU A CA 1
ATOM 590 C C . LEU A 1 76 ? -11.501 -8.273 24.914 1.00 69.56 76 LEU A C 1
ATOM 592 O O . LEU A 1 76 ? -10.436 -8.672 25.383 1.00 69.56 76 LEU A O 1
ATOM 596 N N . ARG A 1 77 ? -11.735 -8.299 23.594 1.00 66.62 77 ARG A N 1
ATOM 597 C CA . ARG A 1 77 ? -10.755 -8.783 22.602 1.00 66.62 77 ARG A CA 1
ATOM 598 C C . ARG A 1 77 ? -9.759 -7.687 22.214 1.00 66.62 77 ARG A C 1
ATOM 600 O O . ARG A 1 77 ? -8.600 -7.994 21.930 1.00 66.62 77 ARG A O 1
ATOM 607 N N . SER A 1 78 ? -10.190 -6.426 22.291 1.00 70.38 78 SER A N 1
ATOM 608 C CA . SER A 1 78 ? -9.369 -5.238 22.043 1.00 70.38 78 SER A CA 1
ATOM 609 C C . SER A 1 78 ? -8.099 -5.200 22.895 1.00 70.38 78 SER A C 1
ATOM 611 O O . SER A 1 78 ? -7.003 -5.011 22.371 1.00 70.38 78 SER A O 1
ATOM 613 N N . ARG A 1 79 ? -8.206 -5.495 24.197 1.00 63.16 79 ARG A N 1
ATOM 614 C CA . ARG A 1 79 ? -7.081 -5.397 25.145 1.00 63.16 79 ARG A CA 1
ATOM 615 C C . ARG A 1 79 ? -5.887 -6.302 24.803 1.00 63.16 79 ARG A C 1
ATOM 617 O O . ARG A 1 79 ? -4.763 -5.988 25.179 1.00 63.16 79 ARG A O 1
ATOM 624 N N . ARG A 1 80 ? -6.106 -7.401 24.068 1.00 61.19 80 ARG A N 1
ATOM 625 C CA . ARG A 1 80 ? -5.035 -8.291 23.576 1.00 61.19 80 ARG A CA 1
ATOM 626 C C . ARG A 1 80 ? -4.454 -7.835 22.231 1.00 61.19 80 ARG A C 1
ATOM 628 O O . ARG A 1 80 ? -3.286 -8.091 21.957 1.00 61.19 80 ARG A O 1
ATOM 635 N N . TRP A 1 81 ? -5.264 -7.181 21.399 1.00 63.25 81 TRP A N 1
ATOM 636 C CA . TRP A 1 81 ? -4.898 -6.725 20.052 1.00 63.25 81 TRP A CA 1
ATOM 637 C C . TRP A 1 81 ? -4.246 -5.336 20.030 1.00 63.25 81 TRP A C 1
ATOM 639 O O . TRP A 1 81 ? -3.400 -5.071 19.179 1.00 63.25 81 TRP A O 1
ATOM 649 N N . GLN A 1 82 ? -4.564 -4.470 20.993 1.00 70.31 82 GLN A N 1
ATOM 650 C CA . GLN A 1 82 ? -4.040 -3.104 21.109 1.00 70.31 82 GLN A CA 1
ATOM 651 C C . GLN A 1 82 ? -2.631 -3.042 21.728 1.00 70.31 82 GLN A C 1
ATOM 653 O O . GLN A 1 82 ? -2.352 -2.232 22.610 1.00 70.31 82 GLN A O 1
ATOM 658 N N . THR A 1 83 ? -1.713 -3.894 21.268 1.00 82.88 83 THR A N 1
ATOM 659 C CA . THR A 1 83 ? -0.298 -3.818 21.662 1.00 82.88 83 THR A CA 1
ATOM 660 C C . THR A 1 83 ? 0.532 -3.175 20.554 1.00 82.88 83 THR A C 1
ATOM 662 O O . THR A 1 83 ? 0.353 -3.472 19.373 1.00 82.88 83 THR A O 1
ATOM 665 N N . LEU A 1 84 ? 1.487 -2.314 20.925 1.00 83.69 84 LEU A N 1
ATOM 666 C CA . LEU A 1 84 ? 2.386 -1.667 19.958 1.00 83.69 84 LEU A CA 1
ATOM 667 C C . LEU A 1 84 ? 3.184 -2.697 19.147 1.00 83.69 84 LEU A C 1
ATOM 669 O O . LEU A 1 84 ? 3.350 -2.539 17.942 1.00 83.69 84 LEU A O 1
ATOM 673 N N . SER A 1 85 ? 3.620 -3.790 19.779 1.00 87.31 85 SER A N 1
ATOM 674 C CA . SER A 1 85 ? 4.325 -4.879 19.096 1.00 87.31 85 SER A CA 1
ATOM 675 C C . SER A 1 85 ? 3.473 -5.541 18.013 1.00 87.31 85 SER A C 1
ATOM 677 O O . SER A 1 85 ? 4.005 -5.919 16.973 1.00 87.31 85 SER A O 1
ATOM 679 N N . HIS A 1 86 ? 2.163 -5.684 18.234 1.00 88.50 86 HIS A N 1
ATOM 680 C CA . HIS A 1 86 ? 1.257 -6.193 17.208 1.00 88.50 86 HIS A CA 1
ATOM 681 C C . HIS A 1 86 ? 1.103 -5.184 16.065 1.00 88.50 86 HIS A C 1
ATOM 683 O O . HIS A 1 86 ? 1.227 -5.566 14.908 1.00 88.50 86 HIS A O 1
ATOM 689 N N . ALA A 1 87 ? 0.931 -3.897 16.378 1.00 90.25 87 ALA A N 1
ATOM 690 C CA . ALA A 1 87 ? 0.811 -2.836 15.376 1.00 90.25 87 ALA A CA 1
ATOM 691 C C . ALA A 1 87 ? 2.005 -2.795 14.407 1.00 90.25 87 ALA A C 1
ATOM 693 O O . ALA A 1 87 ? 1.816 -2.798 13.193 1.00 90.25 87 ALA A O 1
ATOM 694 N N . TYR A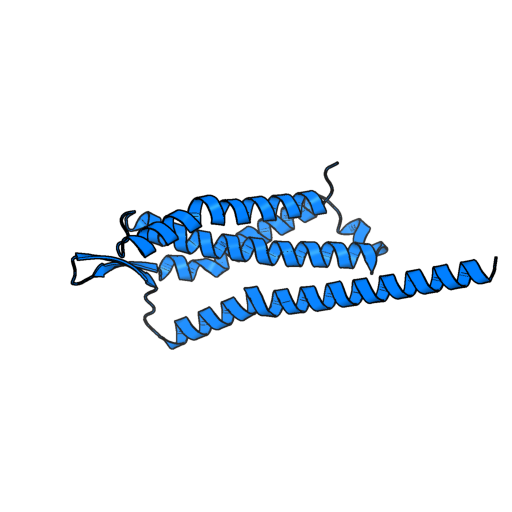 1 88 ? 3.236 -2.856 14.928 1.00 92.00 88 TYR A N 1
ATOM 695 C CA . TYR A 1 88 ? 4.434 -2.912 14.084 1.00 92.00 88 TYR A CA 1
ATOM 696 C C . TYR A 1 88 ? 4.482 -4.168 13.208 1.00 92.00 88 TYR A C 1
ATOM 698 O O . TYR A 1 88 ? 4.854 -4.074 12.041 1.00 92.00 88 TYR A O 1
ATOM 706 N N . LYS A 1 89 ? 4.066 -5.332 13.727 1.00 93.56 89 LYS A N 1
ATOM 707 C CA . LYS A 1 89 ? 3.972 -6.562 12.922 1.00 93.56 89 LYS A CA 1
ATOM 708 C C . LYS A 1 89 ? 2.967 -6.417 11.780 1.00 93.56 89 LYS A C 1
ATOM 710 O O . LYS A 1 89 ? 3.277 -6.835 10.670 1.00 93.56 89 LYS A O 1
ATOM 715 N N . VAL A 1 90 ? 1.805 -5.804 12.033 1.00 93.81 90 VAL A N 1
ATOM 716 C CA . VAL A 1 90 ? 0.806 -5.529 10.986 1.00 93.81 90 VAL A CA 1
ATOM 717 C C . VAL A 1 90 ? 1.381 -4.591 9.930 1.00 93.81 90 VAL A C 1
ATOM 719 O O . VAL A 1 90 ? 1.271 -4.890 8.750 1.00 93.81 90 VAL A O 1
ATOM 722 N N . ILE A 1 91 ? 2.059 -3.513 10.332 1.00 95.25 91 ILE A N 1
ATOM 723 C CA . ILE A 1 91 ? 2.684 -2.578 9.386 1.00 95.25 91 ILE A CA 1
ATOM 724 C C . ILE A 1 91 ? 3.710 -3.296 8.507 1.00 95.25 91 ILE A C 1
ATOM 726 O O . ILE A 1 91 ? 3.626 -3.210 7.285 1.00 95.25 91 ILE A O 1
ATOM 730 N N . ILE A 1 92 ? 4.637 -4.051 9.104 1.00 96.12 92 ILE A N 1
ATOM 731 C CA . ILE A 1 92 ? 5.643 -4.818 8.352 1.00 96.12 92 ILE A CA 1
ATOM 732 C C . ILE A 1 92 ? 4.962 -5.785 7.377 1.00 96.12 92 ILE A C 1
ATOM 734 O O . ILE A 1 92 ? 5.363 -5.878 6.219 1.00 96.12 92 ILE A O 1
ATOM 738 N N . PHE A 1 93 ? 3.901 -6.463 7.818 1.00 95.62 93 PHE A N 1
ATOM 739 C CA . PHE A 1 93 ? 3.118 -7.342 6.957 1.00 95.62 93 PHE A CA 1
ATOM 740 C C . PHE A 1 93 ? 2.468 -6.587 5.788 1.00 95.62 93 PHE A C 1
ATOM 742 O O . PHE A 1 93 ? 2.571 -7.048 4.656 1.00 95.62 93 PHE A O 1
ATOM 749 N N . CYS A 1 94 ? 1.863 -5.418 6.021 1.00 95.50 94 CYS A N 1
ATOM 750 C CA . CYS A 1 94 ? 1.280 -4.588 4.963 1.00 95.50 94 CYS A CA 1
ATOM 751 C C . CYS A 1 94 ? 2.325 -4.169 3.922 1.00 95.50 94 CYS A C 1
ATOM 753 O O . CYS A 1 94 ? 2.048 -4.241 2.727 1.00 95.50 94 CYS A O 1
ATOM 755 N N . TRP A 1 95 ? 3.525 -3.780 4.362 1.00 97.06 95 TRP A N 1
ATOM 756 C CA . TRP A 1 95 ? 4.638 -3.436 3.473 1.00 97.06 95 TRP A CA 1
ATOM 757 C C . TRP A 1 95 ? 5.089 -4.622 2.622 1.00 97.06 95 TRP A C 1
ATOM 759 O O . TRP A 1 95 ? 5.211 -4.486 1.407 1.00 97.06 95 TRP A O 1
ATOM 769 N N . ILE A 1 96 ? 5.294 -5.791 3.235 1.00 97.31 96 ILE A N 1
ATOM 770 C CA . ILE A 1 96 ? 5.698 -7.005 2.511 1.00 97.31 96 ILE A CA 1
ATOM 771 C C . ILE A 1 96 ? 4.608 -7.431 1.527 1.00 97.31 96 ILE A C 1
ATOM 773 O O . ILE A 1 96 ? 4.908 -7.717 0.371 1.00 97.31 96 ILE A O 1
ATOM 777 N N . LEU A 1 97 ? 3.346 -7.450 1.960 1.00 95.56 97 LEU A N 1
ATOM 778 C CA . LEU A 1 97 ? 2.225 -7.843 1.115 1.00 95.56 97 LEU A CA 1
ATOM 779 C C . LEU A 1 97 ? 2.085 -6.904 -0.088 1.00 95.56 97 LEU A C 1
ATOM 781 O O . LEU A 1 97 ? 1.991 -7.380 -1.216 1.00 95.56 97 LEU A O 1
ATOM 785 N N . ALA A 1 98 ? 2.126 -5.588 0.133 1.00 96.19 98 ALA A N 1
ATOM 786 C CA . ALA A 1 98 ? 2.067 -4.605 -0.945 1.00 96.19 98 ALA A CA 1
ATOM 787 C C . ALA A 1 98 ? 3.264 -4.733 -1.899 1.00 96.19 98 ALA A C 1
ATOM 789 O O . ALA A 1 98 ? 3.074 -4.717 -3.113 1.00 96.19 98 ALA A O 1
ATOM 790 N N . ALA A 1 99 ? 4.476 -4.928 -1.368 1.00 96.25 99 ALA A N 1
ATOM 791 C CA . ALA A 1 99 ? 5.670 -5.171 -2.172 1.00 96.25 99 ALA A CA 1
ATOM 792 C C . ALA A 1 99 ? 5.500 -6.399 -3.076 1.00 96.25 99 ALA A C 1
ATOM 794 O O . ALA A 1 99 ? 5.669 -6.290 -4.287 1.00 96.25 99 ALA A O 1
ATOM 795 N N . VAL A 1 100 ? 5.088 -7.540 -2.512 1.00 96.44 100 VAL A N 1
ATOM 796 C CA . VAL A 1 100 ? 4.914 -8.796 -3.258 1.00 96.44 100 VAL A CA 1
ATOM 797 C C . VAL A 1 100 ? 3.833 -8.673 -4.329 1.00 96.44 100 VAL A C 1
ATOM 799 O O . VAL A 1 100 ? 4.061 -9.062 -5.474 1.00 96.44 100 VAL A O 1
ATOM 802 N N . VAL A 1 101 ? 2.679 -8.097 -3.985 1.00 94.62 101 VAL A N 1
ATOM 803 C CA . VAL A 1 101 ? 1.559 -7.918 -4.921 1.00 94.62 101 VAL A CA 1
ATOM 804 C C . VAL A 1 101 ? 1.956 -7.047 -6.117 1.00 94.62 101 VAL A C 1
ATOM 806 O O . VAL A 1 101 ? 1.462 -7.277 -7.220 1.00 94.62 101 VAL A O 1
ATOM 809 N N . MET A 1 102 ? 2.878 -6.099 -5.928 1.00 95.56 102 MET A N 1
ATOM 810 C CA . MET A 1 102 ? 3.316 -5.147 -6.955 1.00 95.56 102 MET A CA 1
ATOM 811 C C . MET A 1 102 ? 4.523 -5.614 -7.781 1.00 95.56 102 MET A C 1
ATOM 813 O O . MET A 1 102 ? 4.889 -4.941 -8.746 1.00 95.56 102 MET A O 1
ATOM 817 N N . ILE A 1 103 ? 5.137 -6.763 -7.463 1.00 94.50 103 ILE A N 1
ATOM 818 C CA . ILE A 1 103 ? 6.283 -7.306 -8.223 1.00 94.50 103 ILE A CA 1
ATOM 819 C C . ILE A 1 103 ? 5.998 -7.390 -9.735 1.00 94.50 103 ILE A C 1
ATOM 821 O O . ILE A 1 103 ? 6.858 -6.961 -10.509 1.00 94.50 103 ILE A O 1
ATOM 825 N N . PRO A 1 104 ? 4.827 -7.878 -10.200 1.00 93.25 104 PRO A N 1
ATOM 826 C CA . PRO A 1 104 ? 4.544 -7.953 -11.631 1.00 93.25 104 PRO A CA 1
ATOM 827 C C . PRO A 1 104 ? 4.634 -6.594 -12.336 1.00 93.25 104 PRO A C 1
ATOM 829 O O . PRO A 1 104 ? 5.182 -6.526 -13.432 1.00 93.25 104 PRO A O 1
ATOM 832 N N . ILE A 1 105 ? 4.212 -5.497 -11.694 1.00 91.56 105 ILE A N 1
ATOM 833 C CA . ILE A 1 105 ? 4.346 -4.144 -12.263 1.00 91.56 105 ILE A CA 1
ATOM 834 C C . ILE A 1 105 ? 5.816 -3.803 -12.518 1.00 91.56 105 ILE A C 1
ATOM 836 O O . ILE A 1 105 ? 6.148 -3.275 -13.581 1.00 91.56 105 ILE A O 1
ATOM 840 N N . ALA A 1 106 ? 6.716 -4.134 -11.587 1.00 92.56 106 ALA A N 1
ATOM 841 C CA . ALA A 1 106 ? 8.147 -3.882 -11.766 1.00 92.56 106 ALA A CA 1
ATOM 842 C C . ALA A 1 106 ? 8.731 -4.680 -12.944 1.00 92.56 106 ALA A C 1
ATOM 844 O O . ALA A 1 106 ? 9.546 -4.162 -13.706 1.00 92.56 106 ALA A O 1
ATOM 845 N N . VAL A 1 107 ? 8.295 -5.929 -13.119 1.00 93.12 107 VAL A N 1
ATOM 846 C CA . VAL A 1 107 ? 8.776 -6.803 -14.199 1.00 93.12 107 VAL A CA 1
ATOM 847 C C . VAL A 1 107 ? 8.261 -6.341 -15.565 1.00 93.12 107 VAL A C 1
ATOM 849 O O . VAL A 1 107 ? 9.030 -6.308 -16.535 1.00 93.12 107 VAL A O 1
ATOM 852 N N . GLN A 1 108 ? 6.984 -5.959 -15.638 1.00 92.81 108 GLN A N 1
ATOM 853 C CA . GLN A 1 108 ? 6.305 -5.620 -16.891 1.00 92.81 108 GLN A CA 1
ATOM 854 C C . GLN A 1 108 ? 6.490 -4.158 -17.317 1.00 92.81 108 GLN A C 1
ATOM 856 O O . GLN A 1 108 ? 6.300 -3.829 -18.489 1.00 92.81 108 GLN A O 1
ATOM 861 N N . THR A 1 109 ? 6.921 -3.270 -16.419 1.00 93.44 109 THR A N 1
ATOM 862 C CA . THR A 1 109 ? 7.262 -1.886 -16.777 1.00 93.44 109 THR A CA 1
ATOM 863 C C . THR A 1 109 ? 8.544 -1.845 -17.604 1.00 93.44 109 THR A C 1
ATOM 865 O O . THR A 1 109 ? 9.603 -2.290 -17.159 1.00 93.44 109 THR A O 1
ATOM 868 N N . LYS A 1 110 ? 8.482 -1.257 -18.803 1.00 92.50 110 LYS A N 1
ATOM 869 C CA . LYS A 1 110 ? 9.631 -1.077 -19.697 1.00 92.50 110 LYS A CA 1
ATOM 870 C C . LYS A 1 110 ? 9.812 0.387 -20.097 1.00 92.50 110 LYS A C 1
ATOM 872 O O . LYS A 1 110 ? 8.860 1.120 -20.365 1.00 92.50 110 LYS A O 1
ATOM 877 N N . TYR A 1 111 ? 11.075 0.781 -20.212 1.00 92.81 111 TYR A N 1
ATOM 878 C CA . TYR A 1 111 ? 11.490 2.059 -20.779 1.00 92.81 111 TYR A CA 1
ATOM 879 C C . TYR A 1 111 ? 11.704 1.902 -22.286 1.00 92.81 111 TYR A C 1
ATOM 881 O O . TYR A 1 111 ? 12.621 1.200 -22.716 1.00 92.81 111 TYR A O 1
ATOM 889 N N . LYS A 1 112 ? 10.844 2.526 -23.097 1.00 91.75 112 LYS A N 1
ATOM 890 C CA . LYS A 1 112 ? 10.899 2.423 -24.562 1.00 91.75 112 LYS A CA 1
ATOM 891 C C . LYS A 1 112 ? 11.079 3.780 -25.225 1.00 91.75 112 LYS A C 1
ATOM 893 O O . LYS A 1 112 ? 10.419 4.752 -24.865 1.00 91.75 112 LYS A O 1
ATOM 898 N N . ARG A 1 113 ? 11.918 3.808 -26.261 1.00 89.25 113 ARG A N 1
ATOM 899 C CA . ARG A 1 113 ? 12.025 4.927 -27.201 1.00 89.25 113 ARG A CA 1
ATOM 900 C C . ARG A 1 113 ? 10.931 4.817 -28.267 1.00 89.25 113 ARG A C 1
ATOM 902 O O . ARG A 1 113 ? 10.702 3.746 -28.825 1.00 89.25 113 ARG A O 1
ATOM 909 N N . LEU A 1 114 ? 10.255 5.923 -28.538 1.00 86.56 114 LEU A N 1
ATOM 910 C CA . LEU A 1 114 ? 9.255 6.072 -29.587 1.00 86.56 114 LEU A CA 1
ATOM 911 C C . LEU A 1 114 ? 9.913 6.460 -30.910 1.00 86.56 114 LEU A C 1
ATOM 913 O O . LEU A 1 114 ? 11.031 6.968 -30.951 1.00 86.56 114 LEU A O 1
ATOM 917 N N . ARG A 1 115 ? 9.153 6.303 -31.999 1.00 79.44 115 ARG A N 1
ATOM 918 C CA . ARG A 1 115 ? 9.562 6.695 -33.357 1.00 79.44 115 ARG A CA 1
ATOM 919 C C . ARG A 1 115 ? 9.930 8.180 -33.485 1.00 79.44 115 ARG A C 1
ATOM 921 O O . ARG A 1 115 ? 10.775 8.517 -34.296 1.00 79.44 115 ARG A O 1
ATOM 928 N N . LEU A 1 116 ? 9.339 9.040 -32.652 1.00 82.69 116 LEU A N 1
ATOM 929 C CA . LEU A 1 116 ? 9.603 10.484 -32.591 1.00 82.69 116 LEU A CA 1
ATOM 930 C C . LEU A 1 116 ? 10.854 10.848 -31.759 1.00 82.69 116 LEU A C 1
ATOM 932 O O . LEU A 1 116 ? 11.091 12.019 -31.501 1.00 82.69 116 LEU A O 1
ATOM 936 N N . GLY A 1 117 ? 11.630 9.866 -31.282 1.00 83.81 117 GLY A N 1
ATOM 937 C CA . GLY A 1 117 ? 12.827 10.084 -30.455 1.00 83.81 117 GLY A CA 1
ATOM 938 C C . GLY A 1 117 ? 12.561 10.219 -28.949 1.00 83.81 117 GLY A C 1
ATOM 939 O O . GLY A 1 117 ? 13.472 10.004 -28.150 1.00 83.81 117 GLY A O 1
ATOM 940 N N . ASN A 1 118 ? 11.315 10.488 -28.547 1.00 89.12 118 ASN A N 1
ATOM 941 C CA . ASN A 1 118 ? 10.914 10.583 -27.139 1.00 89.12 118 ASN A CA 1
ATOM 942 C C . ASN A 1 118 ? 10.907 9.214 -26.451 1.00 89.12 118 ASN A C 1
ATOM 944 O O . ASN A 1 118 ? 10.657 8.189 -27.080 1.00 89.12 118 ASN A O 1
ATOM 948 N N . HIS A 1 119 ? 11.115 9.182 -25.142 1.00 90.88 119 HIS A N 1
ATOM 949 C CA . HIS A 1 119 ? 11.047 7.974 -24.331 1.00 90.88 119 HIS A CA 1
ATOM 950 C C . HIS A 1 119 ? 9.766 7.952 -23.496 1.00 90.88 119 HIS A C 1
ATOM 952 O O . HIS A 1 119 ? 9.283 8.992 -23.048 1.00 90.88 119 HIS A O 1
ATOM 958 N N . ARG A 1 120 ? 9.202 6.764 -23.272 1.00 89.69 120 ARG A N 1
ATOM 959 C CA . ARG A 1 120 ? 8.050 6.558 -22.387 1.00 89.69 120 ARG A CA 1
ATOM 960 C C . ARG A 1 120 ? 8.237 5.330 -21.508 1.00 89.69 120 ARG A C 1
ATOM 962 O O . ARG A 1 120 ? 8.859 4.346 -21.906 1.00 89.69 120 ARG A O 1
ATOM 969 N N . CYS A 1 121 ? 7.612 5.405 -20.342 1.00 91.25 121 CYS A N 1
ATOM 970 C CA . CYS A 1 121 ? 7.399 4.286 -19.439 1.00 91.25 121 CYS A CA 1
ATOM 971 C C . CYS A 1 121 ? 6.076 3.619 -19.767 1.00 91.25 121 CYS A C 1
ATOM 973 O O . CYS A 1 121 ? 5.020 4.227 -19.573 1.00 91.25 121 CYS A O 1
ATOM 975 N N . VAL A 1 122 ? 6.143 2.398 -20.283 1.00 90.19 122 VAL A N 1
ATOM 976 C CA . VAL A 1 122 ? 4.966 1.630 -20.685 1.00 90.19 122 VAL A CA 1
ATOM 977 C C . VAL A 1 122 ? 5.014 0.252 -20.056 1.00 90.19 122 VAL A C 1
ATOM 979 O O . VAL A 1 122 ? 6.076 -0.362 -19.965 1.00 90.19 122 VAL A O 1
ATOM 982 N N . GLU A 1 123 ? 3.859 -0.228 -19.628 1.00 90.38 123 GLU A N 1
ATOM 983 C CA . GLU A 1 123 ? 3.693 -1.615 -19.218 1.00 90.38 123 GLU A CA 1
ATOM 984 C C . GLU A 1 123 ? 3.521 -2.477 -20.462 1.00 90.38 123 GLU A C 1
ATOM 986 O O . GLU A 1 123 ? 2.772 -2.125 -21.377 1.00 90.38 123 GLU A O 1
ATOM 991 N N . ILE A 1 124 ? 4.261 -3.577 -20.526 1.00 90.31 124 ILE A N 1
ATOM 992 C CA . ILE A 1 124 ? 4.251 -4.481 -21.670 1.00 90.31 124 ILE A CA 1
ATOM 993 C C . ILE A 1 124 ? 3.908 -5.857 -21.152 1.00 90.31 124 ILE A C 1
ATOM 995 O O . ILE A 1 124 ? 4.715 -6.487 -20.480 1.00 90.31 124 ILE A O 1
ATOM 999 N N . TRP A 1 125 ? 2.709 -6.300 -21.494 1.00 91.38 125 TRP A N 1
ATOM 1000 C CA . TRP A 1 125 ? 2.207 -7.621 -21.172 1.00 91.38 125 TRP A CA 1
ATOM 1001 C C . TRP A 1 125 ? 2.133 -8.423 -22.467 1.00 91.38 125 TRP A C 1
ATOM 1003 O O .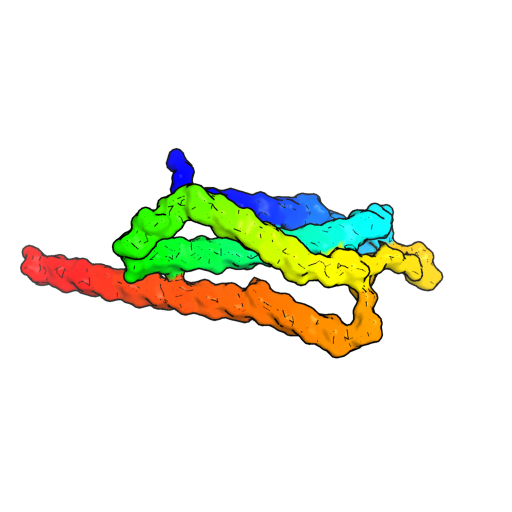 TRP A 1 125 ? 1.684 -7.903 -23.487 1.00 91.38 125 TRP A O 1
ATOM 1013 N N . GLU A 1 126 ? 2.620 -9.662 -22.438 1.00 88.06 126 GLU A N 1
ATOM 1014 C CA . GLU A 1 126 ? 2.588 -10.552 -23.608 1.00 88.06 126 GLU A CA 1
ATOM 1015 C C . GLU A 1 126 ? 1.160 -10.998 -23.941 1.00 88.06 126 GLU A C 1
ATOM 1017 O O . GLU A 1 126 ? 0.820 -11.157 -25.109 1.00 88.06 126 GLU A O 1
ATOM 1022 N N . ASP A 1 127 ? 0.319 -11.139 -22.915 1.00 91.19 127 ASP A N 1
ATOM 1023 C CA . ASP A 1 127 ? -1.074 -11.553 -23.032 1.00 91.19 127 ASP A CA 1
ATOM 1024 C C . ASP A 1 127 ? -1.997 -10.485 -22.429 1.00 91.19 127 ASP A C 1
ATOM 1026 O O . ASP A 1 127 ? -1.881 -10.116 -21.253 1.00 91.19 127 ASP A O 1
ATOM 1030 N N . GLU A 1 128 ? -2.946 -9.993 -23.230 1.00 90.56 128 GLU A N 1
ATOM 1031 C CA . GLU A 1 128 ? -3.962 -9.045 -22.766 1.00 90.56 128 GLU A CA 1
ATOM 1032 C C . GLU A 1 128 ? -4.872 -9.643 -21.686 1.00 90.56 128 GLU A C 1
ATOM 1034 O O . GLU A 1 128 ? -5.425 -8.917 -20.856 1.00 90.56 128 GLU A O 1
ATOM 1039 N N . SER A 1 129 ? -5.053 -10.961 -21.689 1.00 93.50 129 SER A N 1
ATOM 1040 C CA . SER A 1 129 ? -5.868 -11.646 -20.686 1.00 93.50 129 SER A CA 1
ATOM 1041 C C . SER A 1 129 ? -5.206 -11.553 -19.315 1.00 93.50 129 SER A C 1
ATOM 1043 O O . SER A 1 129 ? -5.884 -11.301 -18.319 1.00 93.50 129 SER A O 1
ATOM 1045 N N . LEU A 1 130 ? -3.874 -11.675 -19.269 1.00 92.25 130 LEU A N 1
ATOM 1046 C CA . LEU A 1 130 ? -3.097 -11.562 -18.037 1.00 92.25 130 LEU A CA 1
ATOM 1047 C C . LEU A 1 130 ? -3.116 -10.140 -17.480 1.00 92.25 130 LEU A C 1
ATOM 1049 O O . LEU A 1 130 ? -3.311 -9.991 -16.275 1.00 92.25 130 LEU A O 1
ATOM 1053 N N . VAL A 1 131 ? -2.978 -9.104 -18.322 1.00 92.44 131 VAL A N 1
ATOM 1054 C CA . VAL A 1 131 ? -3.058 -7.721 -17.816 1.00 92.44 131 VAL A CA 1
ATOM 1055 C C . VAL A 1 131 ? -4.444 -7.428 -17.256 1.00 92.44 131 VAL A C 1
ATOM 1057 O O . VAL A 1 131 ? -4.549 -6.929 -16.142 1.00 92.44 131 VAL A O 1
ATOM 1060 N N . LYS A 1 132 ? -5.513 -7.823 -17.962 1.00 93.75 132 LYS A N 1
ATOM 1061 C CA . LYS A 1 132 ? -6.894 -7.619 -17.498 1.00 93.75 132 LYS A CA 1
ATOM 1062 C C . LYS A 1 132 ? -7.151 -8.368 -16.192 1.00 93.75 132 LYS A C 1
ATOM 1064 O O . LYS A 1 132 ? -7.668 -7.776 -15.249 1.00 93.75 132 LYS A O 1
ATOM 1069 N N . ALA A 1 133 ? -6.753 -9.638 -16.111 1.00 95.44 133 ALA A N 1
ATOM 1070 C CA . ALA A 1 133 ? -6.904 -10.439 -14.900 1.00 95.44 133 ALA A CA 1
ATOM 1071 C C . ALA A 1 133 ? -6.127 -9.841 -13.718 1.00 95.44 133 ALA A C 1
ATOM 1073 O O . ALA A 1 133 ? -6.663 -9.757 -12.615 1.00 95.44 133 ALA A O 1
ATOM 1074 N N . TYR A 1 134 ? -4.893 -9.384 -13.947 1.00 94.81 134 TYR A N 1
ATOM 1075 C CA . TYR A 1 134 ? -4.071 -8.762 -12.914 1.00 94.81 134 TYR A CA 1
ATOM 1076 C C . TYR A 1 134 ? -4.628 -7.408 -12.459 1.00 94.81 134 TYR A C 1
ATOM 1078 O O . TYR A 1 134 ? -4.712 -7.166 -11.258 1.00 94.81 134 TYR A O 1
ATOM 1086 N N . THR A 1 135 ? -5.080 -6.552 -13.380 1.00 93.94 135 THR A N 1
ATOM 1087 C CA . THR A 1 135 ? -5.735 -5.281 -13.036 1.00 93.94 135 THR A CA 1
ATOM 1088 C C . THR A 1 135 ? -7.005 -5.516 -12.221 1.00 93.94 135 THR A C 1
ATOM 1090 O O . THR A 1 135 ? -7.152 -4.928 -11.155 1.00 93.94 135 THR A O 1
ATOM 1093 N N . VAL A 1 136 ? -7.874 -6.441 -12.644 1.00 96.56 136 VAL A N 1
ATOM 1094 C CA . VAL A 1 136 ? -9.087 -6.798 -11.886 1.00 96.56 136 VAL A CA 1
ATOM 1095 C C . VAL A 1 136 ? -8.733 -7.363 -10.509 1.00 96.56 136 VAL A C 1
ATOM 1097 O O . VAL A 1 136 ? -9.373 -7.022 -9.517 1.00 96.56 136 VAL A O 1
ATOM 1100 N N . PHE A 1 137 ? -7.697 -8.199 -10.417 1.00 96.25 137 PHE A N 1
ATOM 1101 C CA . PHE A 1 137 ? -7.206 -8.709 -9.139 1.00 96.25 137 PHE A CA 1
ATOM 1102 C C . PHE A 1 137 ? -6.746 -7.578 -8.205 1.00 96.25 137 PHE A C 1
ATOM 1104 O O . PHE A 1 137 ? -7.118 -7.571 -7.028 1.00 96.25 137 PHE A O 1
ATOM 1111 N N . LEU A 1 138 ? -5.986 -6.607 -8.723 1.00 95.56 138 LEU A N 1
ATOM 1112 C CA . LEU A 1 138 ? -5.559 -5.433 -7.963 1.00 95.56 138 LEU A CA 1
ATOM 1113 C C . LEU A 1 138 ? -6.749 -4.580 -7.510 1.00 95.56 138 LEU A C 1
ATOM 1115 O O . LEU A 1 138 ? -6.801 -4.197 -6.343 1.00 95.56 138 LEU A O 1
ATOM 1119 N N . ASP A 1 139 ? -7.730 -4.335 -8.376 1.00 95.00 139 ASP A N 1
ATOM 1120 C CA . ASP A 1 139 ? -8.932 -3.579 -8.011 1.00 95.00 139 ASP A CA 1
ATOM 1121 C C . ASP A 1 139 ? -9.730 -4.295 -6.912 1.00 95.00 139 ASP A C 1
ATOM 1123 O O . ASP A 1 139 ? -10.180 -3.681 -5.941 1.00 95.00 139 ASP A O 1
ATOM 1127 N N . LEU A 1 140 ? -9.867 -5.619 -6.992 1.00 96.50 140 LEU A N 1
ATOM 1128 C CA . LEU A 1 140 ? -10.557 -6.388 -5.958 1.00 96.50 140 LEU A CA 1
ATOM 1129 C C . LEU A 1 140 ? -9.853 -6.292 -4.599 1.00 96.50 140 LEU A C 1
ATOM 1131 O O . LEU A 1 140 ? -10.522 -6.098 -3.581 1.00 96.50 140 LEU A O 1
ATOM 1135 N N . ILE A 1 141 ? -8.524 -6.405 -4.567 1.00 95.19 141 ILE A N 1
ATOM 1136 C CA . ILE A 1 141 ? -7.764 -6.448 -3.310 1.00 95.19 141 ILE A CA 1
ATOM 1137 C C . ILE A 1 141 ? -7.449 -5.062 -2.731 1.00 95.19 141 ILE A C 1
ATOM 1139 O O . ILE A 1 141 ? -7.333 -4.940 -1.512 1.00 95.19 141 ILE A O 1
ATOM 1143 N N . LEU A 1 142 ? -7.326 -4.026 -3.565 1.00 94.69 142 LEU A N 1
ATOM 1144 C CA . LEU A 1 142 ? -6.957 -2.667 -3.147 1.00 94.69 142 LEU A CA 1
ATOM 1145 C C . LEU A 1 142 ? -8.130 -1.690 -3.111 1.00 94.69 142 LEU A C 1
ATOM 1147 O O . LEU A 1 142 ? -8.005 -0.648 -2.474 1.00 94.69 142 LEU A O 1
ATOM 1151 N N . LEU A 1 143 ? -9.258 -2.004 -3.747 1.00 94.56 143 LEU A N 1
ATOM 1152 C CA . LEU A 1 143 ? -10.437 -1.141 -3.737 1.00 94.56 143 LEU A CA 1
ATOM 1153 C C . LEU A 1 143 ? -11.639 -1.852 -3.120 1.00 94.56 143 LEU A C 1
ATOM 1155 O O . LEU A 1 143 ? -12.094 -1.452 -2.050 1.00 94.56 143 LEU A O 1
ATOM 1159 N N . PHE A 1 144 ? -12.141 -2.917 -3.747 1.00 96.00 144 PHE A N 1
ATOM 1160 C CA . PHE A 1 144 ? -13.424 -3.504 -3.344 1.00 96.00 144 PHE A CA 1
ATOM 1161 C C . PHE A 1 144 ? -13.380 -4.163 -1.964 1.00 96.00 144 PHE A C 1
ATOM 1163 O O . PHE A 1 144 ? -14.212 -3.856 -1.112 1.00 96.00 144 PHE A O 1
ATOM 1170 N N . CYS A 1 145 ? -12.410 -5.043 -1.709 1.00 95.69 145 CYS A N 1
ATOM 1171 C CA . CYS A 1 145 ? -12.276 -5.708 -0.414 1.00 95.69 145 CYS A CA 1
ATOM 1172 C C . CYS A 1 145 ? -12.023 -4.697 0.728 1.00 95.69 145 CYS A C 1
ATOM 1174 O O . CYS A 1 145 ? -12.781 -4.711 1.701 1.00 95.69 145 CYS A O 1
ATOM 1176 N N . PRO A 1 146 ? -11.065 -3.754 0.610 1.00 95.12 146 PRO A N 1
ATOM 1177 C CA . PRO A 1 146 ? -10.875 -2.688 1.590 1.00 95.12 146 PRO A CA 1
ATOM 1178 C C . PRO A 1 146 ? -12.130 -1.856 1.832 1.00 95.12 146 PRO A C 1
ATOM 1180 O O . PRO A 1 146 ? -12.498 -1.627 2.983 1.00 95.12 146 PRO A O 1
ATOM 1183 N N . PHE A 1 147 ? -12.818 -1.444 0.767 1.00 96.12 147 PHE A N 1
ATOM 1184 C CA . PHE A 1 147 ? -14.041 -0.657 0.869 1.00 96.12 147 PHE A CA 1
ATOM 1185 C C . PHE A 1 147 ? -15.136 -1.406 1.634 1.00 96.12 147 PHE A C 1
ATOM 1187 O O . PHE A 1 147 ? -15.686 -0.868 2.593 1.00 96.12 147 PHE A O 1
ATOM 1194 N N . LEU A 1 148 ? -15.403 -2.666 1.281 1.00 96.81 148 LEU A N 1
ATOM 1195 C CA . LEU A 1 148 ? -16.400 -3.494 1.964 1.00 96.81 148 LEU A CA 1
ATOM 1196 C C . LEU A 1 148 ? -16.057 -3.705 3.443 1.00 96.81 148 LEU A C 1
ATOM 1198 O O . LEU A 1 148 ? -16.933 -3.579 4.300 1.00 96.81 148 LEU A O 1
ATOM 1202 N N . LEU A 1 149 ? -14.787 -3.980 3.757 1.00 95.94 149 LEU A N 1
ATOM 1203 C CA . LEU A 1 149 ? -14.329 -4.145 5.139 1.00 95.94 149 LEU A CA 1
ATOM 1204 C C . LEU A 1 149 ? -14.497 -2.859 5.952 1.00 95.94 149 LEU A C 1
ATOM 1206 O O . LEU A 1 149 ? -14.963 -2.917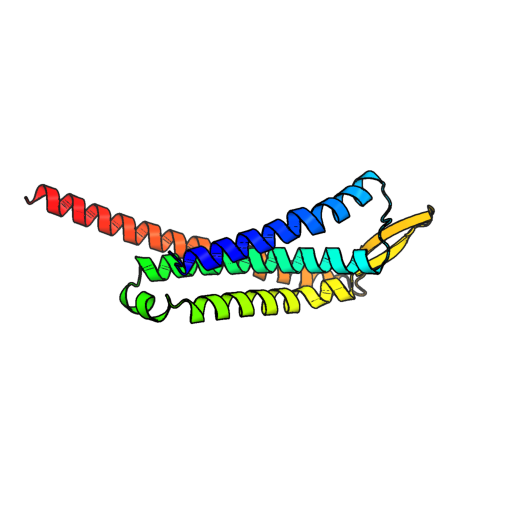 7.091 1.00 95.94 149 LEU A O 1
ATOM 1210 N N . MET A 1 150 ? -14.153 -1.707 5.375 1.00 96.00 150 MET A N 1
ATOM 1211 C CA . MET A 1 150 ? -14.336 -0.412 6.028 1.00 96.00 150 MET A CA 1
ATOM 1212 C C . MET A 1 150 ? -15.818 -0.108 6.248 1.00 96.00 150 MET A C 1
ATOM 1214 O O . MET A 1 150 ? -16.202 0.222 7.368 1.00 96.00 150 MET A O 1
ATOM 1218 N N . VAL A 1 151 ? -16.665 -0.271 5.227 1.00 96.69 151 VAL A N 1
ATOM 1219 C CA . VAL A 1 151 ? -18.115 -0.038 5.334 1.00 96.69 151 VAL A CA 1
ATOM 1220 C C . VAL A 1 151 ? -18.733 -0.923 6.417 1.00 96.69 151 VAL A C 1
ATOM 1222 O O . VAL A 1 151 ? -19.457 -0.420 7.275 1.00 96.69 151 VAL A O 1
ATOM 1225 N N . ALA A 1 152 ? -18.406 -2.216 6.440 1.00 96.00 152 ALA A N 1
ATOM 1226 C CA . ALA A 1 152 ? -18.904 -3.134 7.460 1.00 96.00 152 ALA A CA 1
ATOM 1227 C C . ALA A 1 152 ? -18.425 -2.750 8.873 1.00 96.00 152 ALA A C 1
ATOM 1229 O O . ALA A 1 152 ? -19.230 -2.693 9.807 1.00 96.00 152 ALA A O 1
ATOM 1230 N N . ALA A 1 153 ? -17.130 -2.453 9.033 1.00 94.31 153 ALA A N 1
ATOM 1231 C CA . ALA A 1 153 ? -16.550 -2.046 10.311 1.00 94.31 153 ALA A CA 1
ATOM 1232 C C . ALA A 1 153 ? -17.197 -0.759 10.842 1.00 94.31 153 ALA A C 1
ATOM 1234 O O . ALA A 1 153 ? -17.666 -0.733 11.982 1.00 94.31 153 ALA A O 1
ATOM 1235 N N . TYR A 1 154 ? -17.274 0.288 10.017 1.00 94.19 154 TYR A N 1
ATOM 1236 C CA . TYR A 1 154 ? -17.878 1.561 10.407 1.00 94.19 154 TYR A CA 1
ATOM 1237 C C . TYR A 1 154 ? -19.387 1.452 10.631 1.00 94.19 154 TYR A C 1
ATOM 1239 O O . TYR A 1 154 ? -19.882 2.025 11.599 1.00 94.19 154 TYR A O 1
ATOM 1247 N N . GLY A 1 155 ? -20.110 0.669 9.826 1.00 95.44 155 GLY A N 1
ATOM 1248 C CA . GLY A 1 155 ? -21.537 0.411 10.039 1.00 95.44 155 GLY A CA 1
ATOM 1249 C C . GLY A 1 155 ? -21.821 -0.235 11.399 1.00 95.44 155 GLY A C 1
ATOM 1250 O O . GLY A 1 155 ? -22.730 0.187 12.118 1.00 95.44 155 GLY A O 1
ATOM 1251 N N . CYS A 1 156 ? -20.990 -1.198 11.810 1.00 93.94 156 CYS A N 1
ATOM 1252 C CA . CYS A 1 156 ? -21.107 -1.816 13.132 1.00 93.94 156 CYS A CA 1
ATOM 1253 C C . CYS A 1 156 ? -20.777 -0.831 14.262 1.00 93.94 156 CYS A C 1
ATOM 1255 O O . CYS A 1 156 ? -21.497 -0.792 15.259 1.00 93.94 156 CYS A O 1
ATOM 1257 N N . ILE A 1 157 ? -19.720 -0.024 14.102 1.00 94.06 157 ILE A N 1
ATOM 1258 C CA . ILE A 1 157 ? -19.339 1.009 15.079 1.00 94.06 157 ILE A CA 1
ATOM 1259 C C . ILE A 1 157 ? -20.492 1.989 15.299 1.00 94.06 157 ILE A C 1
ATOM 1261 O O . ILE A 1 157 ? -20.840 2.265 16.445 1.00 94.06 157 ILE A O 1
ATOM 1265 N N . ILE A 1 158 ? -21.090 2.492 14.215 1.00 95.12 158 ILE A N 1
ATOM 1266 C CA . ILE A 1 158 ? -22.206 3.443 14.276 1.00 95.12 158 ILE A CA 1
ATOM 1267 C C . ILE A 1 158 ? -23.392 2.823 15.016 1.00 95.12 158 ILE A C 1
ATOM 1269 O O . ILE A 1 158 ? -23.937 3.458 15.913 1.00 95.12 158 ILE A O 1
ATOM 1273 N N . SER A 1 159 ? -23.740 1.574 14.695 1.00 93.94 159 SER A N 1
ATOM 1274 C CA . SER A 1 159 ? -24.859 0.872 15.337 1.00 93.94 159 SER A CA 1
ATOM 1275 C C . SER A 1 159 ? -24.630 0.706 16.845 1.00 93.94 159 SER A C 1
ATOM 1277 O O . SER A 1 159 ? -25.465 1.107 17.647 1.00 93.94 159 SER A O 1
ATOM 1279 N N . THR A 1 160 ? -23.447 0.220 17.246 1.00 91.94 160 THR A N 1
ATOM 1280 C CA . THR A 1 160 ? -23.093 0.060 18.670 1.00 91.94 160 THR A CA 1
ATOM 1281 C C . THR A 1 160 ? -23.100 1.390 19.422 1.00 91.94 160 THR A C 1
ATOM 1283 O O . THR A 1 160 ? -23.518 1.455 20.578 1.00 91.94 160 THR A O 1
ATOM 1286 N N . LEU A 1 161 ? -22.621 2.460 18.785 1.00 92.31 161 LEU A N 1
ATOM 1287 C CA . LEU A 1 161 ? -22.601 3.780 19.403 1.00 92.31 161 LEU A CA 1
ATOM 1288 C C . LEU A 1 161 ? -24.018 4.339 19.576 1.00 92.31 161 LEU A C 1
ATOM 1290 O O . LEU A 1 161 ? -24.311 4.924 20.617 1.00 92.31 161 LEU A O 1
ATOM 1294 N N . TRP A 1 162 ? -24.893 4.133 18.590 1.00 93.81 162 TRP A N 1
ATOM 1295 C CA . TRP A 1 162 ? -26.290 4.558 18.656 1.00 93.81 162 TRP A CA 1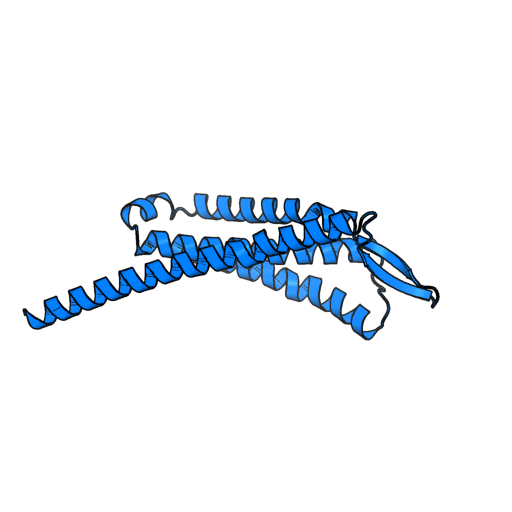
ATOM 1296 C C . TRP A 1 162 ? -27.035 3.878 19.807 1.00 93.81 162 TRP A C 1
ATOM 1298 O O . TRP A 1 162 ? -27.670 4.563 20.610 1.00 93.81 162 TRP A O 1
ATOM 1308 N N . ASP A 1 163 ? -26.880 2.561 19.947 1.00 91.75 163 ASP A N 1
ATOM 1309 C CA . ASP A 1 163 ? -27.481 1.794 21.045 1.00 91.75 163 ASP A CA 1
ATOM 1310 C C . ASP A 1 163 ? -26.997 2.297 22.416 1.00 91.75 163 ASP A C 1
ATOM 1312 O O . ASP A 1 163 ? -27.786 2.464 23.349 1.00 91.75 163 ASP A O 1
ATOM 1316 N N . GLY A 1 164 ? -25.702 2.614 22.530 1.00 89.25 164 GLY A N 1
ATOM 1317 C CA . GLY A 1 164 ? -25.125 3.186 23.747 1.00 89.25 164 GLY A CA 1
ATOM 1318 C C . GLY A 1 164 ? -25.698 4.562 24.105 1.00 89.25 164 GLY A C 1
ATOM 1319 O O . GLY A 1 164 ? -25.975 4.823 25.276 1.00 89.25 164 GLY A O 1
ATOM 1320 N N . ILE A 1 165 ? -25.915 5.432 23.114 1.00 91.38 165 ILE A N 1
ATOM 1321 C CA . ILE A 1 165 ? -26.511 6.763 23.318 1.00 91.38 165 ILE A CA 1
ATOM 1322 C C . ILE A 1 165 ? -27.971 6.641 23.774 1.00 91.38 165 ILE A C 1
ATOM 1324 O O . ILE A 1 165 ? -28.377 7.340 24.703 1.00 91.38 165 ILE A O 1
ATOM 1328 N N . GLN A 1 166 ? -28.748 5.741 23.166 1.00 91.50 166 GLN A N 1
ATOM 1329 C CA . GLN A 1 166 ? -30.149 5.512 23.544 1.00 91.50 166 GLN A CA 1
ATOM 1330 C C . GLN A 1 166 ? -30.272 4.981 24.978 1.00 91.50 166 GLN A C 1
ATOM 1332 O O . GLN A 1 166 ? -31.080 5.484 25.759 1.00 91.50 166 GLN A O 1
ATOM 1337 N N . ALA A 1 167 ? -29.411 4.038 25.370 1.00 89.69 167 ALA A N 1
ATOM 1338 C CA . ALA A 1 167 ? -29.366 3.543 26.745 1.00 89.69 167 ALA A CA 1
ATOM 1339 C C . ALA A 1 167 ? -29.052 4.663 27.757 1.00 89.69 167 ALA A C 1
ATOM 1341 O O . ALA A 1 167 ? -29.655 4.728 28.828 1.00 89.69 167 ALA A O 1
ATOM 1342 N N . GLN A 1 168 ? -28.144 5.582 27.408 1.00 88.69 168 GLN A N 1
ATOM 1343 C CA . GLN A 1 168 ? -27.826 6.741 28.247 1.00 88.69 168 GLN A CA 1
ATOM 1344 C C . GLN A 1 168 ? -28.970 7.758 28.335 1.00 88.69 168 GLN A C 1
ATOM 1346 O O . GLN A 1 168 ? -29.152 8.367 29.389 1.00 88.69 168 GLN A O 1
ATOM 1351 N N . ALA A 1 169 ? -29.725 7.960 27.253 1.00 88.00 169 ALA A N 1
ATOM 1352 C CA . ALA A 1 169 ? -30.891 8.839 27.253 1.00 88.00 169 ALA A CA 1
ATOM 1353 C C . ALA A 1 169 ? -31.986 8.297 28.182 1.00 88.00 169 ALA A C 1
ATOM 1355 O O . AL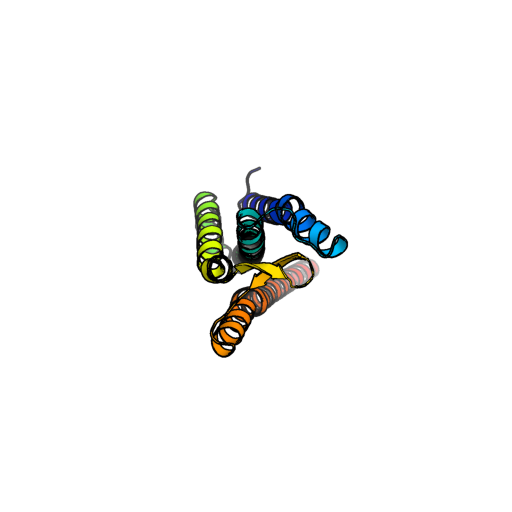A A 1 169 ? -32.471 9.032 29.038 1.00 88.00 169 ALA A O 1
ATOM 1356 N N . HIS A 1 170 ? -32.282 6.998 28.105 1.00 85.44 170 HIS A N 1
ATOM 1357 C CA . HIS A 1 170 ? -33.291 6.373 28.962 1.00 85.44 170 HIS A CA 1
ATOM 1358 C C . HIS A 1 170 ? -32.905 6.405 30.452 1.00 85.44 170 HIS A C 1
ATOM 1360 O O . HIS A 1 170 ? -33.734 6.699 31.309 1.00 85.44 170 HIS A O 1
ATOM 1366 N N . GLN A 1 171 ? -31.619 6.207 30.773 1.00 84.88 171 GLN A N 1
ATOM 1367 C CA . GLN A 1 171 ? -31.113 6.336 32.147 1.00 84.88 171 GLN A CA 1
ATOM 1368 C C . GLN A 1 171 ? -31.283 7.760 32.716 1.00 84.88 171 GLN A C 1
ATOM 1370 O O . GLN A 1 171 ? -31.402 7.919 33.928 1.00 84.88 171 GLN A O 1
ATOM 1375 N N . LYS A 1 172 ? -31.273 8.799 31.867 1.00 84.56 172 LYS A N 1
ATOM 1376 C CA . LYS A 1 172 ? -31.500 10.192 32.292 1.00 84.56 172 LYS A CA 1
ATOM 1377 C C . LYS A 1 172 ? -32.970 10.522 32.533 1.00 84.56 172 LYS A C 1
ATOM 1379 O O . LYS A 1 172 ? -33.227 11.434 33.298 1.00 84.56 172 LYS A O 1
ATOM 1384 N N . GLU A 1 173 ? -33.906 9.830 31.889 1.00 82.88 173 GLU A N 1
ATOM 1385 C CA . GLU A 1 173 ? -35.345 10.026 32.130 1.00 82.88 173 GLU A CA 1
ATOM 1386 C C . GLU A 1 173 ? -35.821 9.350 33.426 1.00 82.88 173 GLU A C 1
ATOM 1388 O O . GLU A 1 173 ? -36.847 9.731 33.982 1.00 82.88 173 GLU A O 1
ATOM 1393 N N . LEU A 1 174 ? -35.079 8.345 33.905 1.00 81.19 174 LEU A N 1
ATOM 1394 C CA . LEU A 1 174 ? -35.381 7.586 35.124 1.00 81.19 174 LEU A CA 1
ATOM 1395 C C . LEU A 1 174 ? -34.810 8.208 36.415 1.00 81.19 174 LEU A C 1
ATOM 1397 O O . LEU A 1 174 ? -35.178 7.754 37.498 1.00 81.19 174 LEU A O 1
ATOM 1401 N N . ASN A 1 175 ? -33.922 9.203 36.308 1.00 67.69 175 ASN A N 1
ATOM 1402 C CA . ASN A 1 175 ? -33.280 9.908 37.429 1.00 67.69 175 ASN A CA 1
ATOM 1403 C C . ASN A 1 175 ? -33.795 11.344 37.544 1.00 67.69 175 ASN A C 1
ATOM 1405 O O . ASN A 1 175 ? -33.951 11.810 38.694 1.00 67.69 175 ASN A O 1
#

Foldseek 3Di:
DDWLLVVLVVQLVVLVCCCVVLQVVQVVVCVVVVARPPDWVSLLVSQLSNQLSLQLNLLSLLVSLVLLLCVQVPVVVNVVCRDNVNSVVSSVVSNVVSNVLSVLSSVQWGWDQDPVRGIDTDGHDPDPVVVVVSVVVCCCNSPVVSVVSNCVSVVSNVVSVVVVVVVVVVVVVVD